Protein AF-B3RVB3-F1 (afdb_monomer)

pLDDT: mean 73.37, std 19.98, range [31.56, 97.12]

Foldseek 3Di:
DDDDDDDDDDDDPPDDPPDPDPPPPPVPVPPDDDDDDDDDADEDEAEAEPDDQDDDPPDPDDPDDDDQWDWDADPVRWIWTDGPQWIFTKHKDFDPDKDWDKDKDWPPPDDDDDDDDDDDPPTDIDIDTHHIYGMYIYGPDDTDGPDVVVPPPPDPPDD

Nearest PDB structures (foldseek):
  8clk-assembly1_F  TM=5.243E-01  e=2.265E-03  Homo sapiens
  4oy2-assembly3_F  TM=4.684E-01  e=3.403E-03  Saccharomyces cerevisiae S288C
  3puf-assembly3_I  TM=4.578E-01  e=9.144E-03  Homo sapiens
  9gck-assembly1_D  TM=4.103E-01  e=1.296E-02  Saccharomyces cerevisiae
  8twa-assembly1_B  TM=3.717E-01  e=1.673E-01  Saccharomyces cerevisiae

Radius of gyration: 30.47 Å; Cα contacts (8 Å, |Δi|>4): 166; chains: 1; bounding box: 65×85×89 Å

Sequence (159 aa):
MTRCRHKHNQATSCRRHQCPNAISTRNEIEMVQIIVHCDQLAEWCLIELQGRLEQSDGCSESTDPAKVGNIYFDDKNTPYIIIGSHILDGKVVQIDKPLVVLEKGTLNDQSSESDMNHENKNKSVEYSIKGIIKTKLIFKSRPKPIVLQQYVKKRPRVK

Mean predicted aligned error: 16.71 Å

Solvent-accessible surface area (backbone atoms only — not comparable to full-atom values): 11095 Å² total; per-residue (Å²): 142,82,82,90,79,88,86,78,92,76,88,77,81,79,74,85,78,78,77,82,76,81,78,75,77,72,77,73,77,75,84,79,82,85,85,86,86,77,96,82,65,50,81,44,74,44,80,47,70,73,78,80,91,80,78,67,99,79,71,69,94,58,98,59,85,80,84,70,64,52,79,46,65,50,100,82,70,41,35,34,37,40,43,89,66,27,38,28,60,34,39,77,40,78,43,97,72,61,44,76,43,71,47,82,46,64,73,71,88,83,74,74,100,77,79,97,72,93,69,91,75,79,76,49,75,45,74,46,82,68,27,36,30,48,39,32,41,39,28,77,50,75,74,36,71,71,58,77,74,83,70,60,70,77,71,78,79,82,127

Secondary structure (DSSP, 8-state):
-------------------S-----------PPPP---S--EEEEEEEESS-----TT----SS-----EEEE-TT--EEEEETTEEEE-EEEEEEEEEEEEEEEEETSSS-S----------EEEEEEEEEEEEEEEE-SPPEE--GGGG--------

InterPro domains:
  IPR018607 Chromosome transmission fidelity protein 8 [PF09696] (45-146)

Organism: Trichoplax adhaerens (NCBI:txid10228)

Structure (mmCIF, N/CA/C/O backbone):
data_AF-B3RVB3-F1
#
_entry.id   AF-B3RVB3-F1
#
loop_
_atom_site.group_PDB
_atom_site.id
_atom_site.type_symbol
_atom_site.label_atom_id
_atom_site.label_alt_id
_atom_site.label_comp_id
_atom_site.label_asym_id
_atom_site.label_entity_id
_atom_site.label_seq_id
_atom_site.pdbx_PDB_ins_code
_atom_site.Cartn_x
_atom_site.Cartn_y
_atom_site.Cartn_z
_atom_site.occupancy
_atom_site.B_iso_or_equiv
_atom_site.auth_seq_id
_atom_site.auth_comp_id
_atom_site.auth_asym_id
_atom_site.auth_atom_id
_atom_site.pdbx_PDB_model_num
ATOM 1 N N . MET A 1 1 ? 45.487 -53.436 26.464 1.00 44.47 1 MET A N 1
ATOM 2 C CA . MET A 1 1 ? 44.703 -53.145 27.683 1.00 44.47 1 MET A CA 1
ATOM 3 C C . MET A 1 1 ? 43.305 -52.766 27.248 1.00 44.47 1 MET A C 1
ATOM 5 O O . MET A 1 1 ? 43.144 -51.836 26.472 1.00 44.47 1 MET A O 1
ATOM 9 N N . THR A 1 2 ? 42.327 -53.571 27.642 1.00 35.34 2 THR A N 1
ATOM 10 C CA . THR A 1 2 ? 40.994 -53.624 27.038 1.00 35.34 2 THR A CA 1
ATOM 11 C C . THR A 1 2 ? 39.938 -53.438 28.123 1.00 35.34 2 THR A C 1
ATOM 13 O O . THR A 1 2 ? 40.122 -53.922 29.236 1.00 35.34 2 THR A O 1
ATOM 16 N N . ARG A 1 3 ? 38.792 -52.894 27.699 1.00 31.56 3 ARG A N 1
ATOM 17 C CA . ARG A 1 3 ? 37.427 -53.052 28.242 1.00 31.56 3 ARG A CA 1
ATOM 18 C C . ARG A 1 3 ? 36.906 -52.040 29.268 1.00 31.56 3 ARG A C 1
ATOM 20 O O . ARG A 1 3 ? 37.244 -52.037 30.443 1.00 31.56 3 ARG A O 1
ATOM 27 N N . CYS A 1 4 ? 35.898 -51.329 28.766 1.00 41.00 4 CYS A N 1
ATOM 28 C CA . CYS A 1 4 ? 34.707 -50.845 29.450 1.00 41.00 4 CYS A CA 1
ATOM 29 C C . CYS A 1 4 ? 34.055 -51.916 30.355 1.00 41.00 4 CYS A C 1
ATOM 31 O O . CYS A 1 4 ? 33.905 -53.072 29.945 1.00 41.00 4 CYS A O 1
ATOM 33 N N . ARG A 1 5 ? 33.588 -51.507 31.544 1.00 39.47 5 ARG A N 1
ATOM 34 C CA . ARG A 1 5 ? 32.554 -52.199 32.329 1.00 39.47 5 ARG A CA 1
ATOM 35 C C . ARG A 1 5 ? 31.588 -51.186 32.948 1.00 39.47 5 ARG A C 1
ATOM 37 O O . ARG A 1 5 ? 31.996 -50.183 33.518 1.00 39.47 5 ARG A O 1
ATOM 44 N N . HIS A 1 6 ? 30.302 -51.492 32.799 1.00 38.12 6 HIS A N 1
ATOM 45 C CA . HIS A 1 6 ? 29.156 -50.819 33.403 1.00 38.12 6 HIS A CA 1
ATOM 46 C C . HIS A 1 6 ? 29.128 -50.967 34.939 1.00 38.12 6 HIS A C 1
ATOM 48 O O . HIS A 1 6 ? 29.433 -52.049 35.437 1.00 38.12 6 HIS A O 1
ATOM 54 N N . LYS A 1 7 ? 28.592 -49.972 35.662 1.00 35.66 7 LYS A N 1
ATOM 55 C CA . LYS A 1 7 ? 27.224 -49.969 36.243 1.00 35.66 7 LYS A CA 1
ATOM 56 C C . LYS A 1 7 ? 27.098 -48.995 37.434 1.00 35.66 7 LYS A C 1
ATOM 58 O O . LYS A 1 7 ? 28.031 -48.803 38.198 1.00 35.66 7 LYS A O 1
ATOM 63 N N . HIS A 1 8 ? 25.851 -48.550 37.614 1.00 36.84 8 HIS A N 1
ATOM 64 C CA . HIS A 1 8 ? 25.197 -48.072 38.841 1.00 36.84 8 HIS A CA 1
ATOM 65 C C . HIS A 1 8 ? 25.253 -46.577 39.195 1.00 36.84 8 HIS A C 1
ATOM 67 O O . HIS A 1 8 ? 26.066 -46.110 39.978 1.00 36.84 8 HIS A O 1
ATOM 73 N N . ASN A 1 9 ? 24.252 -45.865 38.664 1.00 45.19 9 ASN A N 1
ATOM 74 C CA . ASN A 1 9 ? 23.140 -45.295 39.436 1.00 45.19 9 ASN A CA 1
ATOM 75 C C . ASN A 1 9 ? 23.480 -44.812 40.858 1.00 45.19 9 ASN A C 1
ATOM 77 O O . ASN A 1 9 ? 23.369 -45.579 41.812 1.00 45.19 9 ASN A O 1
ATOM 81 N N . GLN A 1 10 ? 23.754 -43.516 41.001 1.00 39.53 10 GLN A N 1
ATOM 82 C CA . GLN A 1 10 ? 23.380 -42.764 42.196 1.00 39.53 10 GLN A CA 1
ATOM 83 C C . GLN A 1 10 ? 22.839 -41.408 41.752 1.00 39.53 10 GLN A C 1
ATOM 85 O O . GLN A 1 10 ? 23.577 -40.540 41.292 1.00 39.53 10 GLN A O 1
ATOM 90 N N . ALA A 1 11 ? 21.520 -41.261 41.856 1.00 40.69 11 ALA A N 1
ATOM 91 C CA . ALA A 1 11 ? 20.854 -39.976 41.795 1.00 40.69 11 ALA A CA 1
ATOM 92 C C . ALA A 1 11 ? 21.307 -39.162 43.013 1.00 40.69 11 ALA A C 1
ATOM 94 O O . ALA A 1 11 ? 20.848 -39.383 44.134 1.00 40.69 11 ALA A O 1
ATOM 95 N N . THR A 1 12 ? 22.243 -38.241 42.807 1.00 44.88 12 THR A N 1
ATOM 96 C CA . THR A 1 12 ? 22.572 -37.236 43.809 1.00 44.88 12 THR A CA 1
ATOM 97 C C . THR A 1 12 ? 21.425 -36.235 43.861 1.00 44.88 12 THR A C 1
ATOM 99 O O . THR A 1 12 ? 21.212 -35.413 42.974 1.00 44.88 12 THR A O 1
ATOM 102 N N . SER A 1 13 ? 20.637 -36.367 44.926 1.00 48.31 13 SER A N 1
ATOM 103 C CA . SER A 1 13 ? 19.628 -35.419 45.388 1.00 48.31 13 SER A CA 1
ATOM 104 C C . SER A 1 13 ? 20.235 -34.012 45.476 1.00 48.31 13 SER A C 1
ATOM 106 O O . SER A 1 13 ? 20.835 -33.646 46.492 1.00 48.31 13 SER A O 1
ATOM 108 N N . CYS A 1 14 ? 20.062 -33.206 44.429 1.00 38.84 14 CYS A N 1
ATOM 109 C CA . CYS A 1 14 ? 20.382 -31.787 44.472 1.00 38.84 14 CYS A CA 1
ATOM 110 C C . CYS A 1 14 ? 19.312 -31.095 45.326 1.00 38.84 14 CYS A C 1
ATOM 112 O O . CYS A 1 14 ? 18.165 -30.914 44.914 1.00 38.84 14 CYS A O 1
ATOM 114 N N . ARG A 1 15 ? 19.677 -30.801 46.578 1.00 45.06 15 ARG A N 1
ATOM 115 C CA . ARG A 1 15 ? 18.835 -30.093 47.540 1.00 45.06 15 ARG A CA 1
ATOM 116 C C . ARG A 1 15 ? 18.468 -28.713 46.994 1.00 45.06 15 ARG A C 1
ATOM 118 O O . ARG A 1 15 ? 19.321 -27.968 46.528 1.00 45.06 15 ARG A O 1
ATOM 125 N N . ARG A 1 16 ? 17.175 -28.415 47.119 1.00 50.06 16 ARG A N 1
ATOM 126 C CA . ARG A 1 16 ? 16.505 -27.111 47.060 1.00 50.06 16 ARG A CA 1
ATOM 127 C C . ARG A 1 16 ? 17.451 -25.911 47.220 1.00 50.06 16 ARG A C 1
ATOM 129 O O . ARG A 1 16 ? 17.793 -25.544 48.340 1.00 50.06 16 ARG A O 1
ATOM 136 N N . HIS A 1 17 ? 17.709 -25.214 46.122 1.00 42.81 17 HIS A N 1
ATOM 137 C CA . HIS A 1 17 ? 17.700 -23.758 46.162 1.00 42.81 17 HIS A CA 1
ATOM 138 C C . HIS A 1 17 ? 16.405 -23.304 45.501 1.00 42.81 17 HIS A C 1
ATOM 140 O O . HIS A 1 17 ? 16.283 -23.221 44.284 1.00 42.81 17 HIS A O 1
ATOM 146 N N . GLN A 1 18 ? 15.396 -23.111 46.350 1.00 46.53 18 GLN A N 1
ATOM 147 C CA . GLN A 1 18 ? 14.185 -22.387 46.007 1.00 46.53 18 GLN A CA 1
ATOM 148 C C . GLN A 1 18 ? 14.630 -20.955 45.696 1.00 46.53 18 GLN A C 1
ATOM 150 O O . GLN A 1 18 ? 15.032 -20.240 46.610 1.00 46.53 18 GLN A O 1
ATOM 155 N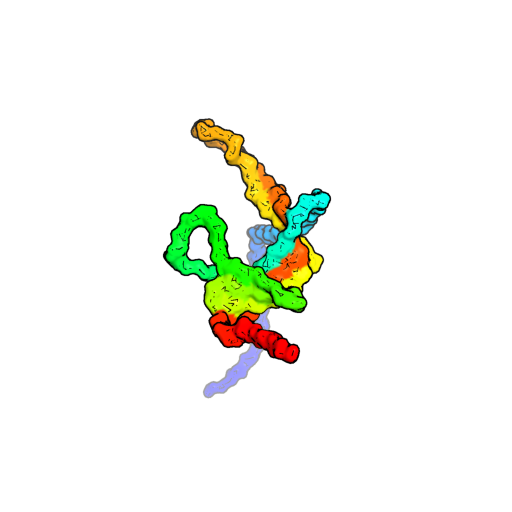 N . CYS A 1 19 ? 14.631 -20.554 44.426 1.00 40.34 19 CYS A N 1
ATOM 156 C CA . CYS A 1 19 ? 14.806 -19.154 44.059 1.00 40.34 19 CYS A CA 1
ATOM 157 C C . CYS A 1 19 ? 13.614 -18.367 44.630 1.00 40.34 19 CYS A C 1
ATOM 159 O O . CYS A 1 19 ? 12.484 -18.617 44.199 1.00 40.34 19 CYS A O 1
ATOM 161 N N . PRO A 1 20 ? 13.807 -17.445 45.588 1.00 48.25 20 PRO A N 1
ATOM 162 C CA . PRO A 1 20 ? 12.753 -16.533 45.984 1.00 48.25 20 PRO A CA 1
ATOM 163 C C . PRO A 1 20 ? 12.700 -15.435 44.920 1.00 48.25 20 PRO A C 1
ATOM 165 O O . PRO A 1 20 ? 13.692 -14.758 44.667 1.00 48.25 20 PRO A O 1
ATOM 168 N N . ASN A 1 21 ? 11.530 -15.266 44.312 1.00 51.81 21 ASN A N 1
ATOM 169 C CA . ASN A 1 21 ? 11.160 -14.106 43.500 1.00 51.81 21 ASN A CA 1
ATOM 170 C C . ASN A 1 21 ? 11.822 -14.007 42.118 1.00 51.81 21 ASN A C 1
ATOM 172 O O . ASN A 1 21 ? 12.385 -12.980 41.748 1.00 51.81 21 ASN A O 1
ATOM 176 N N . ALA A 1 22 ? 11.617 -15.025 41.282 1.00 44.66 22 ALA A N 1
ATOM 177 C CA . ALA A 1 22 ? 11.405 -14.738 39.868 1.00 44.66 22 ALA A CA 1
ATOM 178 C C . ALA A 1 22 ? 9.990 -14.157 39.737 1.00 44.66 22 ALA A C 1
ATOM 180 O O . ALA A 1 22 ? 9.016 -14.898 39.607 1.00 44.66 22 ALA A O 1
ATOM 181 N N . ILE A 1 23 ? 9.861 -12.832 39.838 1.00 52.47 23 ILE A N 1
ATOM 182 C CA . ILE A 1 23 ? 8.634 -12.148 39.431 1.00 52.47 23 ILE A CA 1
ATOM 183 C C . ILE A 1 23 ? 8.583 -12.292 37.911 1.00 52.47 23 ILE A C 1
ATOM 185 O O . ILE A 1 23 ? 9.129 -11.488 37.162 1.00 52.47 23 ILE A O 1
ATOM 189 N N . SER A 1 24 ? 7.984 -13.389 37.456 1.00 52.72 24 SER A N 1
ATOM 190 C CA . SER A 1 24 ? 7.536 -13.529 36.082 1.00 52.72 24 SER A CA 1
ATOM 191 C C . SER A 1 24 ? 6.357 -12.578 35.932 1.00 52.72 24 SER A C 1
ATOM 193 O O . SER A 1 24 ? 5.205 -12.979 36.071 1.00 52.72 24 SER A O 1
ATOM 195 N N . THR A 1 25 ? 6.632 -11.293 35.694 1.00 54.62 25 THR A N 1
ATOM 196 C CA . THR A 1 25 ? 5.638 -10.409 35.096 1.00 54.62 25 THR A CA 1
ATOM 197 C C . THR A 1 25 ? 5.446 -10.893 33.665 1.00 54.62 25 THR A C 1
ATOM 199 O O . THR A 1 25 ? 6.005 -10.374 32.701 1.00 54.62 25 THR A O 1
ATOM 202 N N . ARG A 1 26 ? 4.651 -11.956 33.515 1.00 54.44 26 ARG A N 1
ATOM 203 C CA . ARG A 1 26 ? 3.870 -12.119 32.301 1.00 54.44 26 ARG A CA 1
ATOM 204 C C . ARG A 1 26 ? 3.000 -10.873 32.253 1.00 54.44 26 ARG A C 1
ATOM 206 O O . ARG A 1 26 ? 1.995 -10.802 32.946 1.00 54.44 26 ARG A O 1
ATOM 213 N N . ASN A 1 27 ? 3.444 -9.864 31.508 1.00 59.59 27 ASN A N 1
ATOM 214 C CA . ASN A 1 27 ? 2.533 -8.866 30.977 1.00 59.59 27 ASN A CA 1
ATOM 215 C C . ASN A 1 27 ? 1.547 -9.656 30.115 1.00 59.59 27 ASN A C 1
ATOM 217 O O . ASN A 1 27 ? 1.810 -9.931 28.944 1.00 59.59 27 ASN A O 1
ATOM 221 N N . GLU A 1 28 ? 0.463 -10.115 30.733 1.00 61.56 28 GLU A N 1
ATOM 222 C CA . GLU A 1 28 ? -0.737 -10.517 30.026 1.00 61.56 28 GLU A CA 1
ATOM 223 C C . GLU A 1 28 ? -1.226 -9.241 29.353 1.00 61.56 28 GLU A C 1
ATOM 225 O O . GLU A 1 28 ? -1.760 -8.340 29.992 1.00 61.56 28 GLU A O 1
ATOM 230 N N . ILE A 1 29 ? -0.899 -9.099 28.069 1.00 62.53 29 ILE A N 1
ATOM 231 C CA . ILE A 1 29 ? -1.415 -8.012 27.250 1.00 62.53 29 ILE A CA 1
ATOM 232 C C . ILE A 1 29 ? -2.918 -8.267 27.162 1.00 62.53 29 ILE A C 1
ATOM 234 O O . ILE A 1 29 ? -3.363 -9.092 26.362 1.00 62.53 29 ILE A O 1
ATOM 238 N N . GLU A 1 30 ? -3.691 -7.609 28.025 1.00 67.50 30 GLU A N 1
ATOM 239 C CA . GLU A 1 30 ? -5.139 -7.570 27.889 1.00 67.50 30 GLU A CA 1
ATOM 240 C C . GLU A 1 30 ? -5.455 -7.018 26.499 1.00 67.50 30 GLU A C 1
ATOM 242 O O . GLU A 1 30 ? -4.997 -5.939 26.110 1.00 67.50 30 GLU A O 1
ATOM 247 N N . MET A 1 31 ? -6.198 -7.793 25.707 1.00 58.72 31 MET A N 1
ATOM 248 C CA . MET A 1 31 ? -6.649 -7.335 24.401 1.00 58.72 31 MET A CA 1
ATOM 249 C C . MET A 1 31 ? -7.684 -6.234 24.602 1.00 58.72 31 MET A C 1
ATOM 251 O O . MET A 1 31 ? -8.866 -6.498 24.803 1.00 58.72 31 MET A O 1
ATOM 255 N N . VAL A 1 32 ? -7.231 -4.988 24.528 1.00 76.44 32 VAL A N 1
ATOM 256 C CA . VAL A 1 32 ? -8.117 -3.829 24.516 1.00 76.44 32 VAL A CA 1
ATOM 257 C C . VAL A 1 32 ? -8.783 -3.749 23.145 1.00 76.44 32 VAL A C 1
ATOM 259 O O . VAL A 1 32 ? -8.118 -3.602 22.118 1.00 76.44 32 VAL A O 1
ATOM 262 N N . GLN A 1 33 ? -10.109 -3.850 23.122 1.00 76.88 33 GLN A N 1
ATOM 263 C CA . GLN A 1 33 ? -10.901 -3.650 21.916 1.00 76.88 33 GLN A CA 1
ATOM 264 C C . GLN A 1 33 ? -11.285 -2.173 21.798 1.00 76.88 33 GLN A C 1
ATOM 266 O O . GLN A 1 33 ? -12.003 -1.639 22.639 1.00 76.88 33 GLN A O 1
ATOM 271 N N . ILE A 1 34 ? -10.826 -1.517 20.732 1.00 78.81 34 ILE A N 1
ATOM 272 C CA . ILE A 1 34 ? -11.209 -0.140 20.404 1.00 78.81 34 ILE A CA 1
ATOM 273 C C . ILE A 1 34 ? -12.318 -0.200 19.354 1.00 78.81 34 ILE A C 1
ATOM 275 O O . ILE A 1 34 ? -12.121 -0.755 18.273 1.00 78.81 34 ILE A O 1
ATOM 279 N N . ILE A 1 35 ? -13.484 0.362 19.676 1.00 78.81 35 ILE A N 1
ATOM 280 C CA . ILE A 1 35 ? -14.618 0.466 18.753 1.00 78.81 35 ILE A CA 1
ATOM 281 C C . ILE A 1 35 ? -14.679 1.899 18.239 1.00 78.81 35 ILE A C 1
ATOM 283 O O . ILE A 1 35 ? -14.816 2.843 19.014 1.00 78.81 35 ILE A O 1
ATOM 287 N N . VAL A 1 36 ? -14.588 2.053 16.923 1.00 77.62 36 VAL A N 1
ATOM 288 C CA . VAL A 1 36 ? -14.636 3.352 16.254 1.00 77.62 36 VAL A CA 1
ATOM 289 C C . VAL A 1 36 ? -15.986 3.500 15.562 1.00 77.62 36 VAL A C 1
ATOM 291 O O . VAL A 1 36 ? -16.309 2.714 14.676 1.00 77.62 36 VAL A O 1
ATOM 294 N N . HIS A 1 37 ? -16.751 4.521 15.949 1.00 71.94 37 HIS A N 1
ATOM 295 C CA . HIS A 1 37 ? -17.962 4.947 15.248 1.00 71.94 37 HIS A CA 1
ATOM 296 C C . HIS A 1 37 ? -17.671 6.284 14.572 1.00 71.94 37 HIS A C 1
ATOM 298 O O . HIS A 1 37 ? -17.325 7.252 15.248 1.00 71.94 37 HIS A O 1
ATOM 304 N N . CYS A 1 38 ? -17.752 6.333 13.246 1.00 67.81 38 CYS A N 1
ATOM 305 C CA . CYS A 1 38 ? -17.567 7.567 12.497 1.00 67.81 38 CYS A CA 1
ATOM 306 C C . CYS A 1 38 ? -18.257 7.465 11.136 1.00 67.81 38 CYS A C 1
ATOM 308 O O . CYS A 1 38 ? -18.046 6.493 10.410 1.00 67.81 38 CYS A O 1
ATOM 310 N N . ASP A 1 39 ? -19.049 8.478 10.793 1.00 71.81 39 ASP A N 1
ATOM 311 C CA . ASP A 1 39 ? -19.889 8.466 9.591 1.00 71.81 39 ASP A CA 1
ATOM 312 C C . ASP A 1 39 ? -19.141 8.946 8.337 1.00 71.81 39 ASP A C 1
ATOM 314 O O . ASP A 1 39 ? -19.534 8.633 7.214 1.00 71.81 39 ASP A O 1
ATOM 318 N N . GLN A 1 40 ? -18.048 9.699 8.510 1.00 76.50 40 GLN A N 1
ATOM 319 C CA . GLN A 1 40 ? -17.272 10.291 7.419 1.00 76.50 40 GLN A CA 1
ATOM 320 C C . GLN A 1 40 ? -15.772 10.245 7.737 1.00 76.50 40 GLN A C 1
ATOM 322 O O . GLN A 1 40 ? -15.195 11.202 8.246 1.00 76.50 40 GLN A O 1
ATOM 327 N N . LEU A 1 41 ? -15.129 9.117 7.425 1.00 82.69 41 LEU A N 1
ATOM 328 C CA . LEU A 1 41 ? -13.670 8.991 7.452 1.00 82.69 41 LEU A CA 1
ATOM 329 C C . LEU A 1 41 ? -13.111 8.949 6.039 1.00 82.69 41 LEU A C 1
ATOM 331 O O . LEU A 1 41 ? -13.685 8.325 5.146 1.00 82.69 41 LEU A O 1
ATOM 335 N N . ALA A 1 42 ? -11.943 9.561 5.863 1.00 90.31 42 ALA A N 1
ATOM 336 C CA . ALA A 1 42 ? -11.176 9.401 4.643 1.00 90.31 42 ALA A CA 1
ATOM 337 C C . ALA A 1 42 ? -10.783 7.924 4.465 1.00 90.31 42 ALA A C 1
ATOM 339 O O . ALA A 1 42 ? -10.226 7.296 5.373 1.00 90.31 42 ALA A O 1
ATOM 340 N N . GLU A 1 43 ? -11.060 7.373 3.285 1.00 90.88 43 GLU A N 1
ATOM 341 C CA . GLU A 1 43 ? -10.583 6.046 2.910 1.00 90.88 43 GLU A CA 1
ATOM 342 C C . GLU A 1 43 ? -9.168 6.166 2.342 1.00 90.88 43 GLU A C 1
ATOM 344 O O . GLU A 1 43 ? -8.933 6.845 1.343 1.00 90.88 43 GLU A O 1
ATOM 349 N N . TRP A 1 44 ? -8.209 5.548 3.026 1.00 94.62 44 TRP A N 1
ATOM 350 C CA . TRP A 1 44 ? -6.799 5.550 2.656 1.00 94.62 44 TRP A CA 1
ATOM 351 C C . TRP A 1 44 ? -6.424 4.202 2.040 1.00 94.62 44 TRP A C 1
ATOM 353 O O . TRP A 1 44 ? -7.046 3.169 2.301 1.00 94.62 44 TRP A O 1
ATOM 363 N N . CYS A 1 45 ? -5.361 4.200 1.240 1.00 93.88 45 CYS A N 1
ATOM 364 C CA . CYS A 1 45 ? -4.791 2.987 0.671 1.00 93.88 45 CYS A CA 1
ATOM 365 C C . CYS A 1 45 ? -3.356 2.808 1.167 1.00 93.88 45 CYS A C 1
ATOM 367 O O . CYS A 1 45 ? -2.568 3.754 1.159 1.00 93.88 45 CYS A O 1
ATOM 369 N N . LEU A 1 46 ? -3.010 1.592 1.590 1.00 95.81 46 LEU A N 1
ATOM 370 C CA . LEU A 1 46 ? -1.652 1.262 2.014 1.00 95.81 46 LEU A CA 1
ATOM 371 C C . LEU A 1 46 ? -0.805 0.832 0.815 1.00 95.81 46 LEU A C 1
ATOM 373 O O . LEU A 1 46 ? -1.227 0.002 0.015 1.00 95.81 46 LEU A O 1
ATOM 377 N N . ILE A 1 47 ? 0.421 1.334 0.721 1.00 95.44 47 ILE A N 1
ATOM 378 C CA . ILE A 1 47 ? 1.398 0.889 -0.277 1.00 95.44 47 ILE A CA 1
ATOM 379 C C . ILE A 1 47 ? 2.429 -0.002 0.419 1.00 95.44 47 ILE A C 1
ATOM 381 O O . ILE A 1 47 ? 3.098 0.426 1.354 1.00 95.44 47 ILE A O 1
ATOM 385 N N . GLU A 1 48 ? 2.558 -1.246 -0.038 1.00 94.69 48 GLU A N 1
ATOM 386 C CA . GLU A 1 48 ? 3.512 -2.232 0.474 1.00 94.69 48 GLU A CA 1
ATOM 387 C C . GLU A 1 48 ? 4.578 -2.505 -0.595 1.00 94.69 48 GLU A C 1
ATOM 389 O O . GLU A 1 48 ? 4.288 -3.088 -1.643 1.00 94.69 48 GLU A O 1
ATOM 394 N N . LEU A 1 49 ? 5.815 -2.082 -0.331 1.00 93.00 49 LEU A N 1
ATOM 395 C CA . LEU A 1 49 ? 6.974 -2.317 -1.194 1.00 93.00 49 LEU A CA 1
ATOM 396 C C . LEU A 1 49 ? 7.871 -3.381 -0.559 1.00 93.00 49 LEU A C 1
ATOM 398 O O . LEU A 1 49 ? 8.217 -3.279 0.618 1.00 93.00 49 LEU A O 1
ATOM 402 N N . GLN A 1 50 ? 8.286 -4.387 -1.330 1.00 89.31 50 GLN A N 1
ATOM 403 C CA . GLN A 1 50 ? 9.285 -5.344 -0.858 1.00 89.31 50 GLN A CA 1
ATOM 404 C C . GLN A 1 50 ? 10.699 -4.784 -1.061 1.00 89.31 50 GLN A C 1
ATOM 406 O O . GLN A 1 50 ? 11.202 -4.736 -2.181 1.00 89.31 50 GLN A O 1
ATOM 411 N N . GLY A 1 51 ? 11.359 -4.408 0.033 1.00 88.75 51 GLY A N 1
ATOM 412 C CA . GLY A 1 51 ? 12.723 -3.884 0.018 1.00 88.75 51 GLY A CA 1
ATOM 413 C C . GLY A 1 51 ? 12.849 -2.626 0.863 1.00 88.75 51 GLY A C 1
ATOM 414 O O . GLY A 1 51 ? 12.089 -2.421 1.807 1.00 88.75 51 GLY A O 1
ATOM 415 N N . ARG A 1 52 ? 13.828 -1.789 0.526 1.00 87.12 52 ARG A N 1
ATOM 416 C CA . ARG A 1 52 ? 14.046 -0.485 1.156 1.00 87.12 52 ARG A CA 1
ATOM 417 C C . ARG A 1 52 ? 13.968 0.591 0.085 1.00 87.12 52 ARG A C 1
ATOM 419 O O . ARG A 1 52 ? 14.442 0.378 -1.029 1.00 87.12 52 ARG A O 1
ATOM 426 N N . LEU A 1 53 ? 13.355 1.719 0.427 1.00 86.19 53 LEU A N 1
ATOM 427 C CA . LEU A 1 53 ? 13.425 2.915 -0.397 1.00 86.19 53 LEU A CA 1
ATOM 428 C C . LEU A 1 53 ? 14.690 3.679 -0.008 1.00 86.19 53 LEU A C 1
ATOM 430 O O . LEU A 1 53 ? 14.878 3.997 1.165 1.00 86.19 53 LEU A O 1
ATOM 434 N N . GLU A 1 54 ? 15.546 3.941 -0.986 1.00 84.12 54 GLU A N 1
ATOM 435 C CA . GLU A 1 54 ? 16.775 4.707 -0.805 1.00 84.12 54 GLU A CA 1
ATOM 436 C C . GLU A 1 54 ? 16.604 6.059 -1.494 1.00 84.12 54 GLU A C 1
ATOM 438 O O . GLU A 1 54 ? 16.264 6.129 -2.677 1.00 84.12 54 GLU A O 1
ATOM 443 N N . GLN A 1 55 ? 16.797 7.133 -0.734 1.00 80.44 55 GLN A N 1
ATOM 444 C CA . GLN A 1 55 ? 16.859 8.488 -1.261 1.00 80.44 55 GLN A CA 1
ATOM 445 C C . GLN A 1 55 ? 18.326 8.811 -1.536 1.00 80.44 55 GLN A C 1
ATOM 447 O O . GLN A 1 55 ? 19.181 8.529 -0.704 1.00 80.44 55 GLN A O 1
ATOM 452 N N . SER A 1 56 ? 18.633 9.362 -2.709 1.00 74.12 56 SER A N 1
ATOM 453 C CA . SER A 1 56 ? 20.008 9.743 -3.033 1.00 74.12 56 SER A CA 1
ATOM 454 C C . SER A 1 56 ? 20.459 10.925 -2.171 1.00 74.12 56 SER A C 1
ATOM 456 O O . SER A 1 56 ? 19.701 11.881 -2.001 1.00 74.12 56 SER A O 1
ATOM 458 N N . ASP A 1 57 ? 21.713 10.889 -1.711 1.00 65.12 57 ASP A N 1
ATOM 459 C CA . ASP A 1 57 ? 22.326 11.821 -0.741 1.00 65.12 57 ASP A CA 1
ATOM 460 C C . ASP A 1 57 ? 22.445 13.296 -1.210 1.00 65.12 57 ASP A C 1
ATOM 462 O O . ASP A 1 57 ? 23.122 14.105 -0.584 1.00 65.12 57 ASP A O 1
ATOM 466 N N . GLY A 1 58 ? 21.799 13.670 -2.319 1.00 62.06 58 GLY A N 1
ATOM 467 C CA . GLY A 1 58 ? 21.804 15.022 -2.890 1.00 62.06 58 GLY A CA 1
ATOM 468 C C . GLY A 1 58 ? 20.485 15.790 -2.752 1.00 62.06 58 GLY A C 1
ATOM 469 O O . GLY A 1 58 ? 20.421 16.950 -3.154 1.00 62.06 58 GLY A O 1
ATOM 470 N N . CYS A 1 59 ? 19.426 15.177 -2.215 1.00 56.38 59 CYS A N 1
ATOM 471 C CA . CYS A 1 59 ? 18.184 15.886 -1.907 1.00 56.38 59 CYS A CA 1
ATOM 472 C C . CYS A 1 59 ? 18.297 16.525 -0.521 1.00 56.38 59 CYS A C 1
ATOM 474 O O . CYS A 1 59 ? 18.042 15.874 0.488 1.00 56.38 59 CYS A O 1
ATOM 476 N N . SER A 1 60 ? 18.688 17.800 -0.490 1.00 55.56 60 SER A N 1
ATOM 477 C CA . SER A 1 60 ? 18.614 18.651 0.699 1.00 55.56 60 SER A CA 1
ATOM 478 C C . SER A 1 60 ? 17.215 18.608 1.311 1.00 55.56 60 SER A C 1
ATOM 480 O O . SER A 1 60 ? 16.243 18.546 0.559 1.00 55.56 60 SER A O 1
ATOM 482 N N . GLU A 1 61 ? 17.132 18.685 2.641 1.00 58.66 61 GLU A N 1
ATOM 483 C CA . GLU A 1 61 ? 15.907 18.850 3.434 1.00 58.66 61 GLU A CA 1
ATOM 484 C C . GLU A 1 61 ? 14.997 19.941 2.846 1.00 58.66 61 GLU A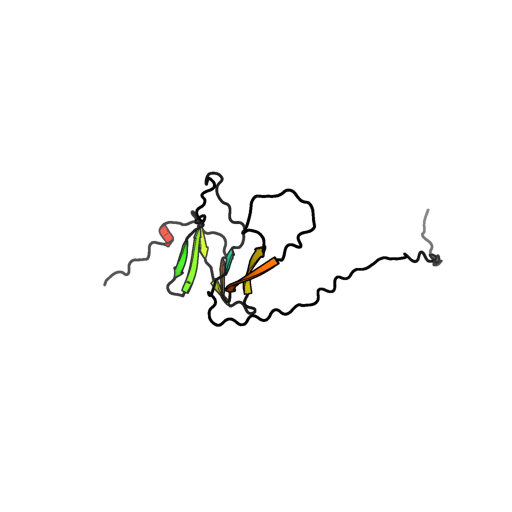 C 1
ATOM 486 O O . GLU A 1 61 ? 15.079 21.117 3.190 1.00 58.66 61 GLU A O 1
ATOM 491 N N . SER A 1 62 ? 14.130 19.566 1.912 1.00 58.00 62 SER A N 1
ATOM 492 C CA . SER A 1 62 ? 13.019 20.400 1.492 1.00 58.00 62 SER A CA 1
ATOM 493 C C . SER A 1 62 ? 11.879 20.148 2.465 1.00 58.00 62 SER A C 1
ATOM 495 O O . SER A 1 62 ? 11.505 18.998 2.688 1.00 58.00 62 SER A O 1
ATOM 497 N N . THR A 1 63 ? 11.286 21.216 2.995 1.00 59.53 63 THR A N 1
ATOM 498 C CA . THR A 1 63 ? 10.044 21.186 3.790 1.00 59.53 63 THR A CA 1
ATOM 499 C C . THR A 1 63 ? 8.864 20.560 3.023 1.00 59.53 63 THR A C 1
ATOM 501 O O . THR A 1 63 ? 7.832 20.241 3.610 1.00 59.53 63 THR A O 1
ATOM 504 N N . ASP A 1 64 ? 9.018 20.353 1.714 1.00 66.25 64 ASP A N 1
ATOM 505 C CA . ASP A 1 64 ? 8.026 19.743 0.842 1.00 66.25 64 ASP A CA 1
ATOM 506 C C . ASP A 1 64 ? 8.041 18.205 0.898 1.00 66.25 64 ASP A C 1
ATOM 508 O O . ASP A 1 64 ? 9.104 17.584 1.015 1.00 66.25 64 ASP A O 1
ATOM 512 N N . PRO A 1 65 ? 6.872 17.556 0.747 1.00 73.12 65 PRO A N 1
ATOM 513 C CA . PRO A 1 65 ? 6.782 16.104 0.697 1.00 73.12 65 PRO A CA 1
ATOM 514 C C . PRO A 1 65 ? 7.649 15.541 -0.438 1.00 73.12 65 PRO A C 1
ATOM 516 O O . PRO A 1 65 ? 7.437 15.833 -1.618 1.00 73.12 65 PRO A O 1
ATOM 519 N N . ALA A 1 66 ? 8.614 14.691 -0.076 1.00 75.88 66 ALA A N 1
ATOM 520 C CA . ALA A 1 66 ? 9.527 14.069 -1.025 1.00 75.88 66 ALA A CA 1
ATOM 521 C C . ALA A 1 66 ? 8.756 13.196 -2.029 1.00 75.88 66 ALA A C 1
ATOM 523 O O . ALA A 1 66 ? 8.152 12.175 -1.684 1.00 75.88 66 ALA A O 1
ATOM 524 N N . LYS A 1 67 ? 8.784 13.589 -3.306 1.00 83.31 67 LYS A N 1
ATOM 525 C CA . LYS A 1 67 ? 8.156 12.819 -4.379 1.00 83.31 67 LYS A CA 1
ATOM 526 C C . LYS A 1 67 ? 8.965 11.552 -4.662 1.00 83.31 67 LYS A C 1
ATOM 528 O O . LYS A 1 67 ? 10.009 11.606 -5.303 1.00 83.31 67 LYS A O 1
ATOM 533 N N . VAL A 1 68 ? 8.435 10.404 -4.247 1.00 86.56 68 VAL A N 1
ATOM 534 C CA . VAL A 1 68 ? 9.063 9.088 -4.467 1.00 86.56 68 VAL A CA 1
ATOM 535 C C . VAL A 1 68 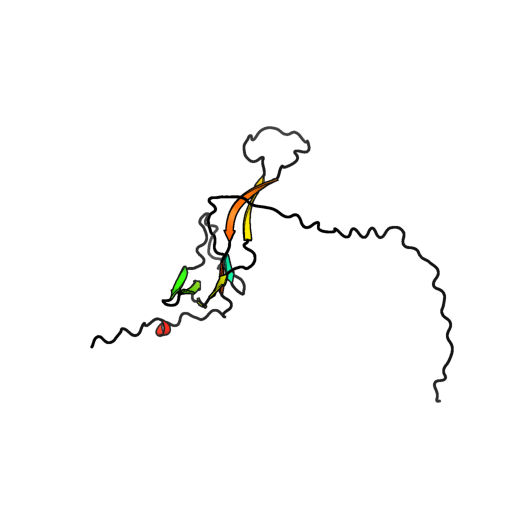? 8.883 8.590 -5.905 1.00 86.56 68 VAL A C 1
ATOM 537 O O . VAL A 1 68 ? 9.806 8.049 -6.509 1.00 86.56 68 VAL A O 1
ATOM 540 N N . GLY A 1 69 ? 7.686 8.752 -6.469 1.00 88.19 69 GLY A N 1
ATOM 541 C CA . GLY A 1 69 ? 7.333 8.184 -7.767 1.00 88.19 69 GLY A CA 1
ATOM 542 C C . GLY A 1 69 ? 5.858 8.366 -8.107 1.00 88.19 69 GLY A C 1
ATOM 543 O O . GLY A 1 69 ? 5.121 9.025 -7.375 1.00 88.19 69 GLY A O 1
ATOM 544 N N . ASN A 1 70 ? 5.436 7.768 -9.220 1.00 91.38 70 ASN A N 1
ATOM 545 C CA . ASN A 1 70 ? 4.050 7.808 -9.685 1.00 91.38 70 ASN A CA 1
ATOM 546 C C . ASN A 1 70 ? 3.470 6.389 -9.752 1.00 91.38 70 ASN A C 1
ATOM 548 O O . ASN A 1 70 ? 4.131 5.475 -10.252 1.00 91.38 70 ASN A O 1
ATOM 552 N N . ILE A 1 71 ? 2.224 6.230 -9.304 1.00 94.12 71 ILE A N 1
ATOM 553 C CA . ILE A 1 71 ? 1.445 4.993 -9.433 1.00 94.12 71 ILE A CA 1
ATOM 554 C C . ILE A 1 71 ? 0.482 5.144 -10.605 1.00 94.12 71 ILE A C 1
ATOM 556 O O . ILE A 1 71 ? -0.155 6.182 -10.769 1.00 94.12 71 ILE A O 1
ATOM 560 N N . TYR A 1 72 ? 0.365 4.088 -11.395 1.00 94.75 72 TYR A N 1
ATOM 561 C CA . TYR A 1 72 ? -0.536 3.994 -12.530 1.00 94.75 72 TYR A CA 1
ATOM 562 C C . TYR A 1 72 ? -1.333 2.697 -12.451 1.00 94.75 72 TYR A C 1
ATOM 564 O O . TYR A 1 72 ? -0.920 1.746 -11.789 1.00 94.75 72 TYR A O 1
ATOM 572 N N . PHE A 1 73 ? -2.451 2.658 -13.166 1.00 94.81 73 PHE A N 1
ATOM 573 C CA . PHE A 1 73 ? -3.262 1.464 -13.357 1.00 94.81 73 PHE A CA 1
ATOM 574 C C . PHE A 1 73 ? -3.357 1.175 -14.851 1.00 94.81 73 PHE A C 1
ATOM 576 O O . PHE A 1 73 ? -3.517 2.096 -15.654 1.00 94.81 73 PHE A O 1
ATOM 583 N N . ASP A 1 74 ? -3.218 -0.093 -15.224 1.00 92.19 74 ASP A N 1
ATOM 584 C CA . ASP A 1 74 ? -3.471 -0.536 -16.592 1.00 92.19 74 ASP A CA 1
ATOM 585 C C . ASP A 1 74 ? -4.978 -0.696 -16.876 1.00 92.19 74 ASP A C 1
ATOM 587 O O . ASP A 1 74 ? -5.825 -0.553 -15.990 1.00 92.19 74 ASP A O 1
ATOM 591 N N . ASP A 1 75 ? -5.320 -1.054 -18.116 1.00 93.25 75 ASP A N 1
ATOM 592 C CA . ASP A 1 75 ? -6.711 -1.276 -18.542 1.00 93.25 75 ASP A CA 1
ATOM 593 C C . ASP A 1 75 ? -7.401 -2.435 -17.785 1.00 93.25 75 ASP A C 1
ATOM 595 O O . ASP A 1 75 ? -8.619 -2.588 -17.844 1.00 93.25 75 ASP A O 1
ATOM 599 N N . LYS A 1 76 ? -6.633 -3.273 -17.074 1.00 92.25 76 LYS A N 1
ATOM 600 C CA . LYS A 1 76 ? -7.115 -4.392 -16.251 1.00 92.25 76 LYS A CA 1
ATOM 601 C C . LYS A 1 76 ? -7.160 -4.042 -14.760 1.00 92.25 76 LYS A C 1
ATOM 603 O O . LYS A 1 76 ? -7.361 -4.938 -13.941 1.00 92.25 76 LYS A O 1
ATOM 608 N N . ASN A 1 77 ? -6.978 -2.769 -14.404 1.00 91.56 77 ASN A N 1
ATOM 609 C CA . ASN A 1 77 ? -6.907 -2.283 -13.027 1.00 91.56 77 ASN A CA 1
ATOM 610 C C . ASN A 1 77 ? -5.756 -2.907 -12.206 1.00 91.56 77 ASN A C 1
ATOM 612 O O . ASN A 1 77 ? -5.836 -3.049 -10.984 1.00 91.56 77 ASN A O 1
ATOM 616 N N . THR A 1 78 ? -4.672 -3.294 -12.879 1.00 94.06 78 THR A N 1
ATOM 617 C CA . THR A 1 78 ? -3.436 -3.770 -12.253 1.00 94.06 78 THR A CA 1
ATOM 618 C C . THR A 1 78 ? -2.527 -2.570 -11.990 1.00 94.06 78 THR A C 1
ATOM 620 O O . THR A 1 78 ? -2.184 -1.852 -12.935 1.00 94.06 78 THR A O 1
ATOM 623 N N . PRO A 1 79 ? -2.129 -2.318 -10.731 1.00 96.31 79 PRO A N 1
ATOM 624 C CA . PRO A 1 79 ? -1.285 -1.183 -10.406 1.00 96.31 79 PRO A CA 1
ATOM 625 C C . PRO A 1 79 ? 0.166 -1.458 -10.804 1.00 96.31 79 PRO A C 1
ATOM 627 O O . PRO A 1 79 ? 0.679 -2.557 -10.602 1.00 96.31 79 PRO A O 1
ATOM 630 N N . TYR A 1 80 ? 0.864 -0.435 -11.276 1.00 94.44 80 TYR A N 1
ATOM 631 C CA . TYR A 1 80 ? 2.317 -0.431 -11.402 1.00 94.44 80 TYR A CA 1
ATOM 632 C C . TYR A 1 80 ? 2.874 0.916 -10.943 1.00 94.4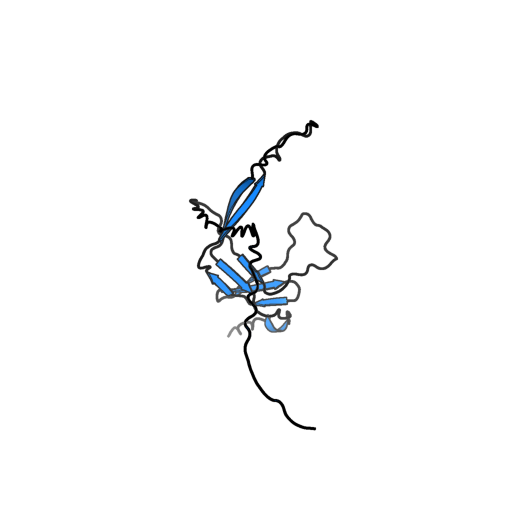4 80 TYR A C 1
ATOM 634 O O . TYR A 1 80 ? 2.241 1.958 -11.113 1.00 94.44 80 TYR A O 1
ATOM 642 N N . ILE A 1 81 ? 4.051 0.904 -10.324 1.00 94.25 81 ILE A N 1
ATOM 643 C CA . ILE A 1 81 ? 4.701 2.107 -9.799 1.00 94.25 81 ILE A CA 1
ATOM 644 C C . ILE A 1 81 ? 6.023 2.342 -10.518 1.00 94.25 81 ILE A C 1
ATOM 646 O O . ILE A 1 81 ? 6.781 1.406 -10.775 1.00 94.25 81 ILE A O 1
ATOM 650 N N . ILE A 1 82 ? 6.286 3.604 -10.845 1.00 92.44 82 ILE A N 1
ATOM 651 C CA . ILE A 1 82 ? 7.543 4.056 -11.435 1.00 92.44 82 ILE A CA 1
ATOM 652 C C . ILE A 1 82 ? 8.305 4.862 -10.384 1.00 92.44 82 ILE A C 1
ATOM 654 O O . ILE A 1 82 ? 7.833 5.919 -9.960 1.00 92.44 82 ILE A O 1
ATOM 658 N N . ILE A 1 83 ? 9.477 4.358 -9.985 1.00 90.75 83 ILE A N 1
ATOM 659 C CA . ILE A 1 83 ? 10.396 4.985 -9.023 1.00 90.75 83 ILE A CA 1
ATOM 660 C C . ILE A 1 83 ? 11.769 5.094 -9.689 1.00 90.75 83 ILE A C 1
ATOM 662 O O . ILE A 1 83 ? 12.417 4.083 -9.978 1.00 90.75 83 ILE A O 1
ATOM 666 N N . GLY A 1 84 ? 12.212 6.323 -9.957 1.00 87.75 84 GLY A N 1
ATOM 667 C CA . GLY A 1 84 ? 13.446 6.578 -10.703 1.00 87.75 84 GLY A CA 1
ATOM 668 C C . GLY A 1 84 ? 13.454 5.857 -12.058 1.00 87.75 84 GLY A C 1
ATOM 669 O O . GLY A 1 84 ? 12.589 6.091 -12.898 1.00 87.75 84 GLY A O 1
ATOM 670 N N . SER A 1 85 ? 14.427 4.961 -12.256 1.00 87.81 85 SER A N 1
ATOM 671 C CA . SER A 1 85 ? 14.592 4.164 -13.489 1.00 87.81 85 SER A CA 1
ATOM 672 C C . SER A 1 85 ? 13.958 2.767 -13.429 1.00 87.81 85 SER A C 1
ATOM 674 O O . SER A 1 85 ? 14.235 1.923 -14.287 1.00 87.81 85 SER A O 1
ATOM 676 N N . HIS A 1 86 ? 13.128 2.500 -12.419 1.00 89.56 86 HIS A N 1
ATOM 677 C CA . HIS A 1 86 ? 12.513 1.196 -12.206 1.00 89.56 86 HIS A CA 1
ATOM 678 C C . HIS A 1 86 ? 10.994 1.247 -12.340 1.00 89.56 86 HIS A C 1
ATOM 68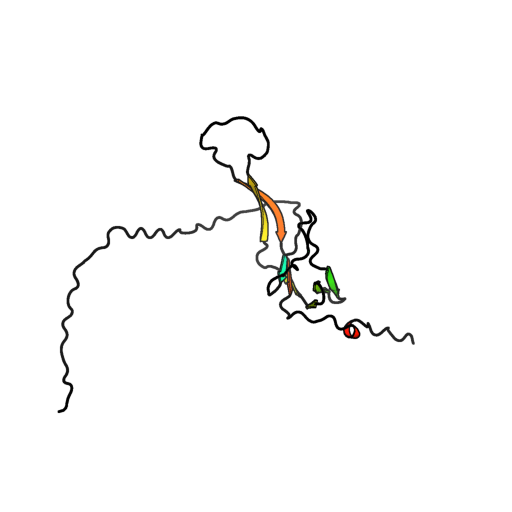0 O O . HIS A 1 86 ? 10.349 2.193 -11.889 1.00 89.56 86 HIS A O 1
ATOM 686 N N . ILE A 1 87 ? 10.430 0.175 -12.894 1.00 93.00 87 ILE A N 1
ATOM 687 C CA . ILE A 1 87 ? 9.015 -0.164 -12.766 1.00 93.00 87 ILE A CA 1
ATOM 688 C C . ILE A 1 87 ? 8.856 -1.375 -11.844 1.00 93.00 87 ILE A C 1
ATOM 690 O O . ILE A 1 87 ? 9.604 -2.354 -11.943 1.00 93.00 87 ILE A O 1
ATOM 694 N N . LEU A 1 88 ? 7.854 -1.318 -10.969 1.00 93.56 88 LEU A N 1
ATOM 695 C CA . LEU A 1 88 ? 7.383 -2.463 -10.205 1.00 93.56 88 LEU A CA 1
ATOM 696 C C . LEU A 1 88 ? 5.912 -2.718 -10.529 1.00 93.56 88 LEU A C 1
ATOM 698 O O . LEU A 1 88 ? 5.073 -1.831 -10.375 1.00 93.56 88 LEU A O 1
ATOM 702 N N . ASP A 1 89 ? 5.609 -3.950 -10.927 1.00 93.56 89 ASP A N 1
ATOM 703 C CA . ASP A 1 89 ? 4.234 -4.422 -11.073 1.00 93.56 89 ASP A CA 1
ATOM 704 C C . ASP A 1 89 ? 3.673 -4.783 -9.697 1.00 93.56 89 ASP A C 1
ATOM 706 O O . ASP A 1 89 ? 4.339 -5.448 -8.890 1.00 93.56 89 ASP A O 1
ATOM 710 N N . GLY A 1 90 ? 2.443 -4.354 -9.443 1.00 9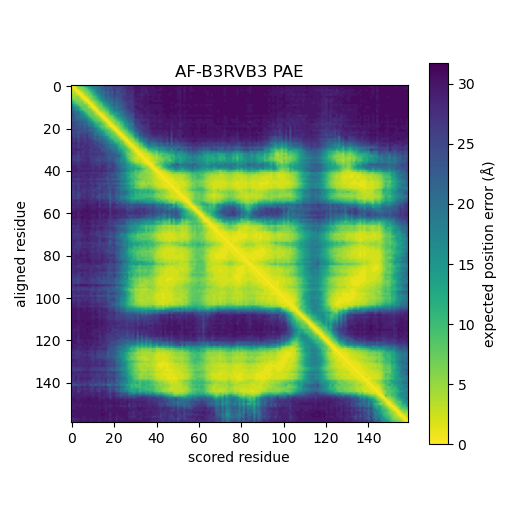5.19 90 GLY A N 1
ATOM 711 C CA . GLY A 1 90 ? 1.752 -4.560 -8.186 1.00 95.19 90 GLY A CA 1
ATOM 712 C C . GLY A 1 90 ? 0.419 -5.280 -8.332 1.00 95.19 90 GLY A C 1
ATOM 713 O O . GLY A 1 90 ? -0.003 -5.699 -9.408 1.00 95.19 90 GLY A O 1
ATOM 714 N N . LYS A 1 91 ? -0.262 -5.427 -7.198 1.00 95.94 91 LYS A N 1
ATOM 715 C CA . LYS A 1 91 ? -1.601 -6.008 -7.101 1.00 95.94 91 LYS A CA 1
ATOM 716 C C . LYS A 1 91 ? -2.416 -5.285 -6.035 1.00 95.94 91 LYS A C 1
ATOM 718 O O . LYS A 1 91 ? -1.894 -4.998 -4.958 1.00 95.94 91 LYS A O 1
ATOM 723 N N . VAL A 1 92 ? -3.699 -5.059 -6.309 1.00 96.75 92 VAL A N 1
ATOM 724 C CA . VAL A 1 92 ? -4.669 -4.598 -5.305 1.00 96.75 92 VAL A CA 1
ATOM 725 C C . VAL A 1 92 ? -5.097 -5.778 -4.432 1.00 96.75 92 VAL A C 1
ATOM 727 O O . VAL A 1 92 ? -5.479 -6.834 -4.941 1.00 96.75 92 VAL A O 1
ATOM 730 N N . VAL A 1 93 ? -5.035 -5.609 -3.114 1.00 96.75 93 VAL A N 1
ATOM 731 C CA . VAL A 1 93 ? -5.431 -6.621 -2.129 1.00 96.75 93 VAL A CA 1
ATOM 732 C C . VAL A 1 93 ? -6.342 -5.984 -1.083 1.00 96.75 93 VAL A C 1
ATOM 734 O O . VAL A 1 93 ? -6.015 -4.941 -0.523 1.00 96.75 93 VAL A O 1
ATOM 737 N N . GLN A 1 94 ? -7.485 -6.619 -0.823 1.00 96.19 94 GLN A N 1
ATOM 738 C CA . GLN A 1 94 ? -8.379 -6.264 0.281 1.00 96.19 94 GLN A CA 1
ATOM 739 C C . GLN A 1 94 ? -7.777 -6.755 1.602 1.00 96.19 94 GLN A C 1
ATOM 741 O O . GLN A 1 94 ? -7.185 -7.834 1.650 1.00 96.19 94 GLN A O 1
ATOM 746 N N . ILE A 1 95 ? -7.889 -5.956 2.658 1.00 96.25 95 ILE A N 1
ATOM 747 C CA . ILE A 1 95 ? -7.389 -6.303 3.987 1.00 96.25 95 ILE A CA 1
ATOM 748 C C . ILE A 1 95 ? -8.550 -6.883 4.796 1.00 96.25 95 ILE A C 1
ATOM 750 O O . ILE A 1 95 ? -9.508 -6.172 5.088 1.00 96.25 95 ILE A O 1
ATOM 754 N N . ASP A 1 96 ? -8.439 -8.150 5.202 1.00 94.44 96 ASP A N 1
ATOM 755 C CA . ASP A 1 96 ? -9.490 -8.848 5.966 1.00 94.44 96 ASP A CA 1
ATOM 756 C C . ASP A 1 96 ? -9.838 -8.136 7.284 1.00 94.44 96 ASP A C 1
ATOM 758 O O . ASP A 1 96 ? -10.976 -8.168 7.746 1.00 94.44 96 ASP A O 1
ATOM 762 N N . LYS A 1 97 ? -8.840 -7.484 7.891 1.00 91.81 97 LYS A N 1
ATOM 763 C CA . LYS A 1 97 ? -8.980 -6.652 9.088 1.00 91.81 97 LYS A CA 1
ATOM 764 C C . LYS A 1 97 ? -8.568 -5.217 8.752 1.00 91.81 97 LYS A C 1
ATOM 766 O O . LYS A 1 97 ? -7.366 -4.939 8.763 1.00 91.81 97 LYS A O 1
ATOM 771 N N . PRO A 1 98 ? -9.524 -4.325 8.430 1.00 92.75 98 PRO A N 1
ATOM 772 C CA . PRO A 1 98 ? -9.226 -2.935 8.114 1.00 92.75 98 PRO A CA 1
ATOM 773 C C . PRO A 1 98 ? -8.401 -2.268 9.215 1.00 92.75 98 PRO A C 1
ATOM 775 O O . PRO A 1 98 ? -8.594 -2.538 10.401 1.00 92.75 98 PRO A O 1
ATOM 778 N N . LEU A 1 99 ? -7.483 -1.394 8.815 1.00 93.25 99 LEU A N 1
ATOM 779 C CA . LEU A 1 99 ? -6.620 -0.667 9.742 1.00 93.25 99 LEU A CA 1
ATOM 780 C C . LEU A 1 99 ? -7.153 0.747 9.937 1.00 93.25 99 LEU A C 1
ATOM 782 O O . LEU A 1 99 ? -7.623 1.374 8.991 1.00 93.25 99 LEU A O 1
ATOM 786 N N . VAL A 1 100 ? -7.043 1.264 11.153 1.00 92.88 100 VAL A N 1
ATOM 787 C CA . VAL A 1 100 ? -7.345 2.663 11.457 1.00 92.88 100 VAL A CA 1
ATOM 788 C C . VAL A 1 100 ? -6.032 3.425 11.560 1.00 92.88 100 VAL A C 1
ATOM 790 O O . VAL A 1 100 ? -5.092 2.963 12.207 1.00 92.88 100 VAL A O 1
ATOM 793 N N . VAL A 1 101 ? -5.962 4.588 10.921 1.00 93.50 101 VAL A N 1
ATOM 794 C CA . VAL A 1 101 ? -4.820 5.495 11.036 1.00 93.50 101 VAL A CA 1
ATOM 795 C C . VAL A 1 101 ? -5.066 6.430 12.208 1.00 93.50 101 VAL A C 1
ATOM 797 O O . VAL A 1 101 ? -6.047 7.175 12.215 1.00 93.50 101 VAL A O 1
ATOM 800 N N . LEU A 1 102 ? -4.166 6.383 13.186 1.00 92.44 102 LEU A N 1
ATOM 801 C CA . LEU A 1 102 ? -4.201 7.216 14.379 1.00 92.44 102 LEU A CA 1
ATOM 802 C C . LEU A 1 102 ? -3.037 8.202 14.340 1.00 92.44 102 LEU A C 1
ATOM 804 O O . LEU A 1 102 ? -1.891 7.806 14.135 1.00 92.44 102 LEU A O 1
ATOM 808 N N . GLU A 1 103 ? -3.325 9.473 14.578 1.00 91.75 103 GLU A N 1
ATOM 809 C CA . GLU A 1 103 ? -2.313 10.487 14.846 1.00 91.75 103 GLU A CA 1
ATOM 810 C C . GLU A 1 103 ? -2.252 10.725 16.352 1.00 91.75 103 GLU A C 1
ATOM 812 O O . GLU A 1 103 ? -3.259 11.044 16.987 1.00 91.75 103 GLU A O 1
ATOM 817 N N . LYS A 1 104 ? -1.062 10.542 16.925 1.00 91.56 104 LYS A N 1
ATOM 818 C CA . LYS A 1 104 ? -0.799 10.795 18.339 1.00 91.56 104 LYS A CA 1
ATOM 819 C C . LYS A 1 104 ? -0.527 12.285 18.544 1.00 91.56 104 LYS A C 1
ATOM 821 O O . LYS A 1 104 ? 0.456 12.795 18.016 1.00 91.56 104 LYS A O 1
ATOM 826 N N . GLY A 1 105 ? -1.353 12.944 19.346 1.00 87.06 105 GLY A N 1
ATOM 827 C CA . GLY A 1 105 ? -1.163 14.316 19.806 1.00 87.06 105 GLY A CA 1
ATOM 828 C C . GLY A 1 105 ? -0.763 14.385 21.281 1.00 87.06 105 GLY A C 1
ATOM 829 O O . GLY A 1 105 ? -0.974 13.448 22.059 1.00 87.06 105 GLY A O 1
ATOM 830 N N . THR A 1 106 ? -0.186 15.518 21.677 1.00 84.69 106 THR A N 1
ATOM 831 C CA . THR A 1 106 ? 0.053 15.867 23.082 1.00 84.69 106 THR A CA 1
ATOM 832 C C . THR A 1 106 ? -0.697 17.143 23.429 1.00 84.69 106 THR A C 1
ATOM 834 O O . THR A 1 106 ? -0.484 18.185 22.814 1.00 84.69 106 THR A O 1
ATOM 837 N N . LEU A 1 107 ? -1.554 17.074 24.446 1.00 66.56 107 LEU A N 1
ATOM 838 C CA . LEU A 1 107 ? -2.240 18.241 24.992 1.00 66.56 107 LEU A CA 1
ATOM 839 C C . LEU A 1 107 ? -1.232 19.040 25.826 1.00 66.56 107 LEU A C 1
ATOM 841 O O . LEU A 1 107 ? -1.111 18.763 27.013 1.00 66.56 107 LEU A O 1
ATOM 845 N N . ASN A 1 108 ? -0.434 19.915 25.195 1.00 63.72 108 ASN A N 1
ATOM 846 C CA . ASN A 1 108 ? 0.352 20.991 25.840 1.00 63.72 108 ASN A CA 1
ATOM 847 C C . ASN A 1 108 ? 1.037 21.980 24.859 1.00 63.72 108 ASN A C 1
ATOM 849 O O . ASN A 1 108 ? 1.631 22.944 25.331 1.00 63.72 108 ASN A O 1
ATOM 853 N N . ASP A 1 109 ? 0.943 21.822 23.531 1.00 56.53 109 ASP A N 1
ATOM 854 C CA . ASP A 1 109 ? 1.685 22.682 22.578 1.00 56.53 109 ASP A CA 1
ATOM 855 C C . ASP A 1 109 ? 0.978 23.997 22.194 1.00 56.53 109 ASP A C 1
ATOM 857 O O . ASP A 1 109 ? 1.324 24.635 21.202 1.00 56.53 109 ASP A O 1
ATOM 861 N N . GLN A 1 110 ? -0.004 24.443 22.978 1.00 56.38 110 GLN A N 1
ATOM 862 C CA . GLN A 1 110 ? -0.646 25.744 22.772 1.00 56.38 110 GLN A CA 1
ATOM 863 C C . GLN A 1 110 ? -0.862 26.478 24.092 1.00 56.38 110 GLN A C 1
ATOM 865 O O . GLN A 1 110 ? -1.986 26.563 24.567 1.00 56.38 110 GLN A O 1
ATOM 870 N N . SER A 1 111 ? 0.223 26.993 24.679 1.00 50.59 111 SER A N 1
ATOM 871 C CA . SER A 1 111 ? 0.279 28.333 25.289 1.00 50.59 111 SER A CA 1
ATOM 872 C C . SER A 1 111 ? 1.540 28.492 26.149 1.00 50.59 111 SER A C 1
ATOM 874 O O . SER A 1 111 ? 1.689 27.808 27.162 1.00 50.59 111 SER A O 1
ATOM 876 N N . SER A 1 112 ? 2.347 29.489 25.781 1.00 45.16 112 SER A N 1
ATOM 877 C CA . SER A 1 112 ? 3.188 30.289 26.682 1.00 45.1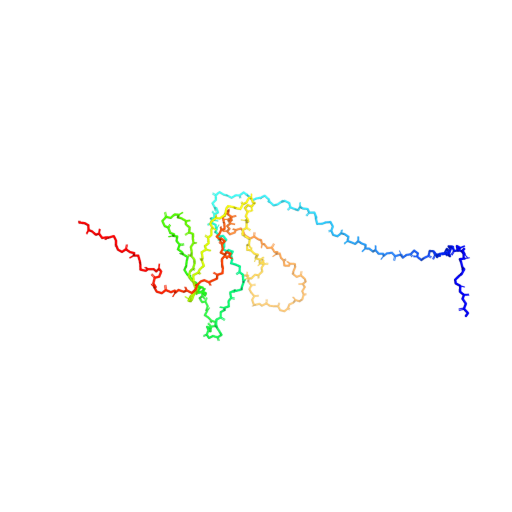6 112 SER A CA 1
ATOM 878 C C . SER A 1 112 ? 4.587 29.759 27.019 1.00 45.16 112 SER A C 1
ATOM 880 O O . SER A 1 112 ? 4.820 29.078 28.014 1.00 45.16 112 SER A O 1
ATOM 882 N N . GLU A 1 113 ? 5.540 30.225 26.213 1.00 50.66 113 GLU A N 1
ATOM 883 C CA . GLU A 1 113 ? 6.855 30.700 26.658 1.00 50.66 113 GLU A CA 1
ATOM 884 C C . GLU A 1 113 ? 6.701 31.663 27.853 1.00 50.66 113 GLU A C 1
ATOM 886 O O . GLU A 1 113 ? 6.583 32.869 27.662 1.00 50.66 113 GLU A O 1
ATOM 891 N N . SER A 1 114 ? 6.635 31.137 29.075 1.00 50.09 114 SER A N 1
ATOM 892 C CA . SER A 1 114 ? 7.035 31.823 30.313 1.00 50.09 114 SER A CA 1
ATOM 893 C C . SER A 1 114 ? 6.741 30.922 31.510 1.00 50.09 114 SER A C 1
ATOM 895 O O . SER A 1 114 ? 5.583 30.694 31.852 1.00 50.09 114 SER A O 1
ATOM 897 N N . ASP A 1 115 ? 7.812 30.414 32.114 1.00 43.97 115 ASP A N 1
ATOM 898 C CA . ASP A 1 115 ? 8.038 30.322 33.563 1.00 43.97 115 ASP A CA 1
ATOM 899 C C . ASP A 1 115 ? 8.658 28.991 33.990 1.00 43.97 115 ASP A C 1
ATOM 901 O O . ASP A 1 115 ? 8.077 27.906 33.941 1.00 43.97 115 ASP A O 1
ATOM 905 N N . MET A 1 116 ? 9.903 29.136 34.442 1.00 50.22 116 MET A N 1
ATOM 906 C CA . MET A 1 116 ? 10.700 28.152 35.152 1.00 50.22 116 MET A CA 1
ATOM 907 C C . MET A 1 116 ? 9.976 27.756 36.441 1.00 50.22 116 MET A C 1
ATOM 909 O O . MET A 1 116 ? 10.110 28.451 37.441 1.00 50.22 116 MET A O 1
ATOM 913 N N . ASN A 1 117 ? 9.233 26.648 36.448 1.00 51.38 117 ASN A N 1
ATOM 914 C CA . ASN A 1 117 ? 8.932 25.927 37.683 1.00 51.38 117 ASN A CA 1
ATOM 915 C C . ASN A 1 117 ? 8.742 24.426 37.434 1.00 51.38 117 ASN A C 1
ATOM 917 O O . ASN A 1 117 ? 7.955 23.979 36.601 1.00 51.38 117 ASN A O 1
ATOM 921 N N . HIS A 1 118 ? 9.528 23.661 38.186 1.00 58.00 118 HIS A N 1
ATOM 922 C CA . HIS A 1 118 ? 9.525 22.210 38.288 1.00 58.00 118 HIS A CA 1
ATOM 923 C C . HIS A 1 118 ? 8.221 21.749 38.954 1.00 58.00 118 HIS A C 1
ATOM 925 O O . HIS A 1 118 ? 8.042 22.025 40.130 1.00 58.00 118 HIS A O 1
ATOM 931 N N . GLU A 1 119 ? 7.356 21.017 38.247 1.00 53.75 119 GLU A N 1
ATOM 932 C CA . GLU A 1 119 ? 6.452 20.014 38.834 1.00 53.75 119 GLU A CA 1
ATOM 933 C C . GLU A 1 119 ? 5.803 19.153 37.733 1.00 53.75 119 GLU A C 1
ATOM 935 O O . GLU A 1 119 ? 5.578 19.609 36.611 1.00 53.75 119 GLU A O 1
ATOM 940 N N . ASN A 1 120 ? 5.570 17.873 38.038 1.00 57.16 120 ASN A N 1
ATOM 941 C CA . ASN A 1 120 ? 5.082 16.815 37.143 1.00 57.16 120 ASN A CA 1
ATOM 942 C C . ASN A 1 120 ? 3.791 17.195 36.382 1.00 57.16 120 ASN A C 1
ATOM 944 O O . ASN A 1 120 ? 2.688 16.819 36.778 1.00 57.16 120 ASN A O 1
ATOM 948 N N . LYS A 1 121 ? 3.903 17.872 35.234 1.00 60.69 121 LYS A N 1
ATOM 949 C CA . LYS A 1 121 ? 2.798 17.953 34.271 1.00 60.69 121 LYS A CA 1
ATOM 950 C C . LYS A 1 121 ? 2.613 16.574 33.638 1.00 60.69 121 LYS A C 1
ATOM 952 O O . LYS A 1 121 ? 3.353 16.194 32.730 1.00 60.69 121 LYS A O 1
ATOM 957 N N . ASN A 1 122 ? 1.617 15.831 34.121 1.00 61.69 122 ASN A N 1
ATOM 958 C CA . ASN A 1 122 ? 1.088 14.645 33.452 1.00 61.69 122 ASN A CA 1
ATOM 959 C C . ASN A 1 122 ? 0.739 15.019 32.005 1.00 61.69 122 ASN A C 1
ATOM 961 O O . ASN A 1 122 ? -0.259 15.690 31.750 1.00 61.69 122 ASN A O 1
ATOM 965 N N . LYS A 1 123 ? 1.590 14.624 31.052 1.00 67.62 123 LYS A N 1
ATOM 966 C CA . LYS A 1 123 ? 1.327 14.819 29.625 1.00 67.62 123 LYS A CA 1
ATOM 967 C C . LYS A 1 123 ? 0.143 13.935 29.246 1.00 67.62 123 LYS A C 1
ATOM 969 O O . LYS A 1 123 ? 0.287 12.717 29.174 1.00 67.62 123 LYS A O 1
ATOM 974 N N . SER A 1 124 ? -1.015 14.549 29.020 1.00 79.31 124 SER A N 1
ATOM 975 C CA . SER A 1 124 ? -2.168 13.843 28.470 1.00 79.31 124 SER A CA 1
ATOM 976 C C . SER A 1 124 ? -1.914 13.570 26.985 1.00 79.31 124 SER A C 1
ATOM 978 O O . SER A 1 124 ? -1.577 14.480 26.220 1.00 79.31 124 SER A O 1
ATOM 980 N N . VAL A 1 125 ? -1.994 12.296 26.602 1.00 86.50 125 VAL A N 1
ATOM 981 C CA . VAL A 1 125 ? -1.827 11.833 25.220 1.00 86.50 125 VAL A CA 1
ATOM 982 C C . VAL A 1 125 ? -3.209 11.679 24.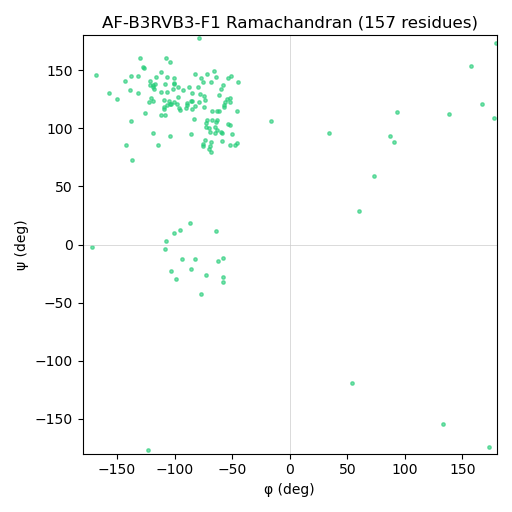609 1.00 86.50 125 VAL A C 1
ATOM 984 O O . VAL A 1 125 ? -4.044 10.958 25.150 1.00 86.50 125 VAL A O 1
ATOM 987 N N . GLU A 1 126 ? -3.422 12.313 23.465 1.00 88.75 126 GLU A N 1
ATOM 988 C CA . GLU A 1 126 ? -4.652 12.199 22.688 1.00 88.75 126 GLU A CA 1
ATOM 989 C C . GLU A 1 126 ? -4.365 11.468 21.373 1.00 88.75 126 GLU A C 1
ATOM 991 O O . GLU A 1 126 ? -3.266 11.559 20.825 1.00 88.75 126 GLU A O 1
ATOM 996 N N . TYR A 1 127 ? -5.345 10.727 20.861 1.00 89.62 127 TYR A N 1
ATOM 997 C CA . TYR A 1 127 ? -5.262 10.092 19.550 1.00 89.62 127 TYR A CA 1
ATOM 998 C C . TYR A 1 127 ? -6.423 10.568 18.688 1.00 89.62 127 TYR A C 1
ATOM 1000 O O . TYR A 1 127 ? -7.581 10.368 19.049 1.00 89.62 127 TYR A O 1
ATOM 1008 N N . SER A 1 128 ? -6.116 11.152 17.531 1.00 89.69 128 SER A N 1
ATOM 1009 C CA . SER A 1 128 ? -7.121 11.505 16.529 1.00 89.69 128 SER A CA 1
ATOM 1010 C C . SER A 1 128 ? -7.144 10.467 15.409 1.00 89.69 128 SER A C 1
ATOM 1012 O O . SER A 1 128 ? -6.104 9.981 14.960 1.00 89.69 128 SER A O 1
ATOM 1014 N N . ILE A 1 129 ? -8.339 10.098 14.954 1.00 91.12 129 ILE A N 1
ATOM 1015 C CA . ILE A 1 129 ? -8.510 9.163 13.839 1.00 91.12 129 ILE A CA 1
ATOM 1016 C C . ILE A 1 129 ? -8.425 9.948 12.530 1.00 91.12 129 ILE A C 1
ATOM 1018 O O . ILE A 1 129 ? -9.193 10.882 12.316 1.00 91.12 129 ILE A O 1
ATOM 1022 N N . LYS A 1 130 ? -7.505 9.563 11.641 1.00 91.94 130 LYS A N 1
ATOM 1023 C CA . LYS A 1 130 ? -7.283 10.240 10.349 1.00 91.94 130 LYS A CA 1
ATOM 1024 C C . LYS A 1 130 ? -7.947 9.552 9.168 1.00 91.94 130 LYS A C 1
ATOM 1026 O O . LYS A 1 130 ? -8.311 10.211 8.199 1.00 91.94 130 LYS A O 1
ATOM 1031 N N . GLY A 1 131 ? -8.098 8.235 9.232 1.00 93.69 131 GLY A N 1
ATOM 1032 C CA . GLY A 1 131 ? -8.658 7.478 8.126 1.00 93.69 131 GLY A CA 1
ATOM 1033 C C . GLY A 1 131 ? -8.724 5.988 8.395 1.00 93.69 131 GLY A C 1
ATOM 1034 O O . GLY A 1 131 ? -8.217 5.487 9.402 1.00 93.69 131 GLY A O 1
ATOM 1035 N N . ILE A 1 132 ? -9.354 5.287 7.461 1.00 93.50 132 ILE A N 1
ATOM 1036 C CA . ILE A 1 132 ? -9.463 3.832 7.459 1.00 93.50 132 ILE A CA 1
ATOM 1037 C C . ILE A 1 132 ? -8.794 3.270 6.210 1.00 93.50 132 ILE A C 1
ATOM 1039 O O . ILE A 1 132 ? -8.990 3.766 5.104 1.00 93.50 132 ILE A O 1
ATOM 1043 N N . ILE A 1 133 ? -8.013 2.213 6.384 1.00 96.06 133 ILE A N 1
ATOM 1044 C CA . ILE A 1 133 ? -7.349 1.488 5.311 1.00 96.06 133 ILE A CA 1
ATOM 1045 C C . ILE A 1 133 ? -8.051 0.145 5.156 1.00 96.06 133 ILE A C 1
ATOM 1047 O O . ILE A 1 133 ? -7.940 -0.733 6.013 1.00 96.06 133 ILE A O 1
ATOM 1051 N N . LYS A 1 134 ? -8.753 -0.026 4.037 1.00 95.12 134 LYS A N 1
ATOM 1052 C CA . LYS A 1 134 ? -9.413 -1.291 3.666 1.00 95.12 134 LYS A CA 1
ATOM 1053 C C . LYS A 1 134 ? -8.647 -2.053 2.590 1.00 95.12 134 LYS A C 1
ATOM 1055 O O . LYS A 1 134 ? -8.781 -3.266 2.470 1.00 95.12 134 LYS A O 1
ATOM 1060 N N . THR A 1 135 ? -7.828 -1.346 1.813 1.00 96.81 135 THR A N 1
ATOM 1061 C CA . THR A 1 135 ? -7.098 -1.901 0.674 1.00 96.81 135 THR A CA 1
ATOM 1062 C C . THR A 1 135 ? -5.614 -1.593 0.759 1.00 96.81 135 THR A C 1
ATOM 1064 O O . THR A 1 135 ? -5.193 -0.583 1.330 1.00 96.81 135 THR A O 1
ATOM 1067 N N . LYS A 1 136 ? -4.812 -2.470 0.156 1.00 96.50 136 LYS A N 1
ATOM 1068 C CA . LYS A 1 136 ? -3.390 -2.236 -0.063 1.00 96.50 136 LYS A CA 1
ATOM 1069 C C . LYS A 1 136 ? -2.959 -2.543 -1.491 1.00 96.50 136 LYS A C 1
ATOM 1071 O O . LYS A 1 136 ? -3.444 -3.495 -2.104 1.00 96.50 136 LYS A O 1
ATOM 1076 N N . LEU A 1 137 ? -2.012 -1.760 -1.996 1.00 97.12 137 LEU A N 1
ATOM 1077 C CA . LEU A 1 137 ? -1.269 -2.022 -3.223 1.00 97.12 137 LEU A CA 1
ATOM 1078 C C . LEU A 1 137 ? 0.044 -2.70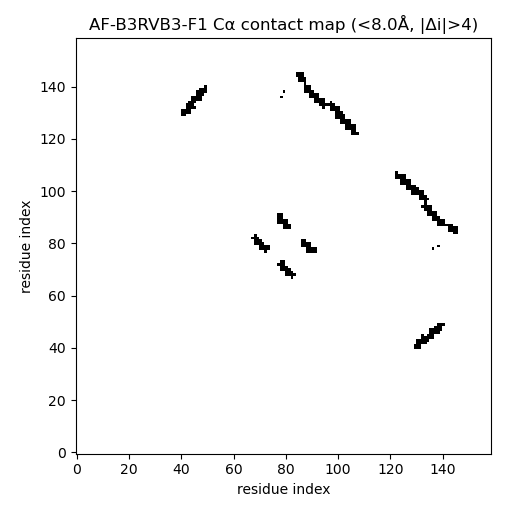2 -2.851 1.00 97.12 137 LEU A C 1
ATOM 1080 O O . LEU A 1 137 ? 0.881 -2.118 -2.166 1.00 97.12 137 LEU A O 1
ATOM 1084 N N . ILE A 1 138 ? 0.221 -3.943 -3.290 1.00 96.44 138 ILE A N 1
ATOM 1085 C CA . ILE A 1 138 ? 1.412 -4.734 -2.983 1.00 96.44 138 ILE A CA 1
ATOM 1086 C C . ILE A 1 138 ? 2.311 -4.806 -4.210 1.00 96.44 138 ILE A C 1
ATOM 1088 O O . ILE A 1 138 ? 1.892 -5.343 -5.233 1.00 96.44 138 ILE A O 1
ATOM 1092 N N . PHE A 1 139 ? 3.564 -4.379 -4.074 1.00 95.81 139 PHE A N 1
ATOM 1093 C CA . PHE A 1 139 ? 4.607 -4.473 -5.096 1.00 95.81 139 PHE A CA 1
ATOM 1094 C C . PHE A 1 139 ? 5.718 -5.417 -4.613 1.00 95.81 139 PHE A C 1
ATOM 1096 O O . PHE A 1 139 ? 6.705 -5.005 -4.004 1.00 95.81 139 PHE A O 1
ATOM 1103 N N . LYS A 1 140 ? 5.525 -6.721 -4.850 1.00 92.31 140 LYS A N 1
ATOM 1104 C CA . LYS A 1 140 ? 6.461 -7.798 -4.449 1.00 92.31 140 LYS A CA 1
ATOM 1105 C C . LYS A 1 140 ? 7.458 -8.191 -5.540 1.00 92.31 140 LYS A C 1
ATOM 1107 O O . LYS A 1 140 ? 8.406 -8.928 -5.290 1.00 92.31 140 LYS A O 1
ATOM 1112 N N . SER A 1 141 ? 7.226 -7.743 -6.768 1.00 88.50 141 SER A N 1
ATOM 1113 C CA . SER A 1 141 ? 8.082 -8.073 -7.904 1.00 88.50 141 SER A CA 1
ATOM 1114 C C . SER A 1 141 ? 9.423 -7.346 -7.808 1.00 88.50 141 SER A C 1
ATOM 1116 O O . SER A 1 141 ? 9.484 -6.201 -7.361 1.00 88.50 141 SER A O 1
ATOM 1118 N N . ARG A 1 142 ? 10.499 -7.985 -8.287 1.00 88.94 142 ARG A N 1
ATOM 1119 C CA . ARG A 1 142 ? 11.808 -7.328 -8.414 1.00 88.94 142 ARG A CA 1
ATOM 1120 C C . ARG A 1 142 ? 11.678 -6.085 -9.314 1.00 88.94 142 ARG A C 1
ATOM 1122 O O . ARG A 1 142 ? 11.055 -6.203 -10.372 1.00 88.94 142 ARG A O 1
ATOM 1129 N N . PRO A 1 143 ? 12.305 -4.949 -8.955 1.00 90.75 143 PRO A N 1
ATOM 1130 C CA . PRO A 1 143 ? 12.369 -3.773 -9.815 1.00 90.75 143 PRO A CA 1
ATOM 1131 C C . PRO A 1 143 ? 12.892 -4.123 -11.210 1.00 90.75 143 PRO A C 1
ATOM 1133 O O . PRO A 1 143 ? 13.982 -4.684 -11.353 1.00 90.75 143 PRO A O 1
ATOM 1136 N N . LYS A 1 144 ? 12.103 -3.814 -12.241 1.00 90.75 144 LYS A N 1
ATOM 1137 C CA . LYS A 1 144 ? 12.492 -3.999 -13.642 1.00 90.75 144 LYS A CA 1
ATOM 1138 C C . LYS A 1 144 ? 13.021 -2.671 -14.185 1.00 90.75 144 LYS A C 1
ATOM 1140 O O . LYS A 1 144 ? 12.392 -1.641 -13.940 1.00 90.75 144 LYS A O 1
ATOM 1145 N N . PRO A 1 145 ? 14.136 -2.658 -14.931 1.00 89.62 145 PRO A N 1
ATOM 1146 C CA . PRO A 1 145 ? 14.598 -1.438 -15.577 1.00 89.62 145 PRO A CA 1
ATOM 1147 C C . PRO A 1 145 ? 13.577 -0.969 -16.618 1.00 89.62 145 PRO A C 1
ATOM 1149 O O . PRO A 1 145 ? 12.955 -1.779 -17.316 1.00 89.62 145 PRO A O 1
ATOM 1152 N N . ILE A 1 146 ? 13.422 0.346 -16.757 1.00 87.75 146 ILE A N 1
ATOM 1153 C CA . ILE A 1 146 ? 12.582 0.939 -17.800 1.00 87.75 146 ILE A CA 1
ATOM 1154 C C . ILE A 1 146 ? 13.326 0.847 -19.139 1.00 87.75 146 ILE A C 1
ATOM 1156 O O . ILE A 1 146 ? 14.034 1.754 -19.560 1.00 87.75 146 ILE A O 1
ATOM 1160 N N . VAL A 1 147 ? 13.184 -0.282 -19.828 1.00 78.69 147 VAL A N 1
ATOM 1161 C CA . VAL A 1 147 ? 13.612 -0.420 -21.228 1.00 78.69 147 VAL A CA 1
ATOM 1162 C C . VAL A 1 147 ? 12.618 0.325 -22.134 1.00 78.69 147 VAL A C 1
ATOM 1164 O O . VAL A 1 147 ? 11.414 0.089 -22.057 1.00 78.69 147 VAL A O 1
ATOM 1167 N N . LEU A 1 148 ? 13.094 1.211 -23.014 1.00 63.56 148 LEU A N 1
ATOM 1168 C CA . LEU A 1 148 ? 12.251 2.032 -23.906 1.00 63.56 148 LEU A CA 1
ATOM 1169 C C . LEU A 1 148 ? 11.333 1.201 -24.830 1.00 63.56 148 LEU A C 1
ATOM 1171 O O . LEU A 1 148 ? 10.251 1.647 -25.203 1.00 63.56 148 LEU A O 1
ATOM 1175 N N . GLN A 1 149 ? 11.730 -0.027 -25.176 1.00 59.09 149 GLN A N 1
ATOM 1176 C CA . GLN A 1 149 ? 11.018 -0.879 -26.139 1.00 59.09 149 GLN A CA 1
ATOM 1177 C C . GLN A 1 149 ? 9.692 -1.467 -25.629 1.00 59.09 149 GLN A C 1
ATOM 1179 O O . GLN A 1 149 ? 8.807 -1.740 -26.434 1.00 59.09 149 GLN A O 1
ATOM 1184 N N . GLN A 1 150 ? 9.525 -1.641 -24.317 1.00 53.09 150 GLN A N 1
ATOM 1185 C CA . GLN A 1 150 ? 8.341 -2.292 -23.722 1.00 53.09 150 GLN A CA 1
ATOM 1186 C C . GLN A 1 150 ? 7.131 -1.350 -23.570 1.00 53.09 150 GLN A C 1
ATOM 1188 O O . GLN A 1 150 ? 6.015 -1.830 -23.403 1.00 53.09 150 GLN A O 1
ATOM 1193 N N . TYR A 1 151 ? 7.318 -0.031 -23.722 1.00 53.72 151 TYR A N 1
ATOM 1194 C CA . TYR A 1 151 ? 6.230 0.965 -23.696 1.00 53.72 151 TYR A CA 1
ATOM 1195 C C . TYR A 1 151 ? 5.890 1.556 -25.061 1.00 53.72 151 TYR A C 1
ATOM 1197 O O . TYR A 1 151 ? 4.999 2.405 -25.159 1.00 53.72 151 TYR A O 1
ATOM 1205 N N . VAL A 1 152 ? 6.537 1.094 -26.137 1.00 53.84 152 VAL A N 1
ATOM 1206 C CA . VAL A 1 152 ? 6.036 1.346 -27.489 1.00 53.84 152 VAL A CA 1
ATOM 1207 C C . VAL A 1 152 ? 4.751 0.533 -27.634 1.00 53.84 152 VAL A C 1
ATOM 1209 O O . VAL A 1 152 ? 4.760 -0.599 -28.115 1.00 53.84 152 VAL A O 1
ATOM 1212 N N . LYS A 1 153 ? 3.626 1.107 -27.178 1.00 50.75 153 LYS A N 1
ATOM 1213 C CA . LYS A 1 153 ? 2.281 0.642 -27.524 1.00 50.75 153 LYS A CA 1
ATOM 1214 C C . LYS A 1 153 ? 2.305 0.411 -29.030 1.00 50.75 153 LYS A C 1
ATOM 1216 O O . LYS A 1 153 ? 2.520 1.362 -29.786 1.00 50.75 153 LYS A O 1
ATOM 1221 N N . LYS A 1 154 ? 2.144 -0.842 -29.472 1.00 49.09 154 LYS A N 1
ATOM 1222 C CA . LYS A 1 154 ? 1.911 -1.144 -30.887 1.00 49.09 154 LYS A CA 1
ATOM 1223 C C . LYS A 1 154 ? 0.711 -0.295 -31.281 1.00 49.09 154 LYS A C 1
ATOM 1225 O O . LYS A 1 154 ? -0.404 -0.596 -30.863 1.00 49.09 154 LYS A O 1
ATOM 1230 N N . ARG A 1 155 ? 0.951 0.810 -31.996 1.00 56.38 155 ARG A N 1
ATOM 1231 C CA . ARG A 1 155 ? -0.127 1.642 -32.528 1.00 56.38 155 ARG A CA 1
ATOM 1232 C C . ARG A 1 155 ? -1.041 0.682 -33.290 1.00 56.38 155 ARG A C 1
ATOM 1234 O O . ARG A 1 155 ? -0.510 -0.091 -34.098 1.00 56.38 155 ARG A O 1
ATOM 1241 N N . PRO A 1 156 ? -2.354 0.642 -33.012 1.00 50.03 156 PRO A N 1
ATOM 1242 C CA . PRO A 1 156 ? -3.245 -0.171 -33.818 1.00 50.03 156 PRO A CA 1
ATOM 1243 C C . PRO A 1 156 ? -3.035 0.257 -35.270 1.00 50.03 156 PRO A C 1
ATOM 1245 O O . PRO A 1 156 ? -3.059 1.449 -35.582 1.00 50.03 156 PRO A O 1
ATOM 1248 N N . ARG A 1 157 ? -2.722 -0.707 -36.143 1.00 54.72 157 ARG A N 1
ATOM 1249 C CA . ARG A 1 157 ? -2.698 -0.444 -37.579 1.00 54.72 157 ARG A CA 1
ATOM 1250 C C . ARG A 1 157 ? -4.134 -0.110 -37.954 1.00 54.72 157 ARG A C 1
ATOM 1252 O O . ARG A 1 157 ? -4.980 -1.000 -37.949 1.00 54.72 157 ARG A O 1
ATOM 1259 N N . VAL A 1 158 ? -4.395 1.173 -38.187 1.00 61.22 158 VAL A N 1
ATOM 1260 C CA . VAL A 1 158 ? -5.628 1.626 -38.826 1.00 61.22 158 VAL A CA 1
ATOM 1261 C C . VAL A 1 158 ? -5.678 0.901 -40.171 1.00 61.22 158 VAL A C 1
ATOM 1263 O O . VAL A 1 158 ? -4.713 0.977 -40.935 1.00 61.22 158 VAL A O 1
ATOM 1266 N N . LYS A 1 159 ? -6.713 0.081 -40.361 1.00 55.53 159 LYS A N 1
ATOM 1267 C CA . LYS A 1 159 ? -7.009 -0.565 -41.641 1.00 55.53 159 LYS A CA 1
ATOM 1268 C C . LYS A 1 159 ? -7.696 0.429 -42.558 1.00 55.53 159 LYS A C 1
ATOM 1270 O O . LYS A 1 159 ? -8.488 1.233 -42.021 1.00 55.53 159 LYS A O 1
#